Protein AF-A0A2I0U072-F1 (afdb_monomer_lite)

Foldseek 3Di:
DPPDDDKDKDWDDDPVDIDIDIDDDLLPDDPPPFWDKDWDWDDDDPPIDIDIPQDDPPVPDDVVDDDDPPPSVRTDGHPVCVVPNVPDDRDHHPVVVVVPD

pLDDT: mean 90.72, std 9.43, range [44.62, 97.69]

Radius of gyration: 17.65 Å; chains: 1; bounding box: 43×39×46 Å

Secondary structure (DSSP, 8-state):
---S---EEEEEE-SS-EEEEEE--GGGSPTT--EE--EEEES-GGG-EEEESSPPPGGGPPTTPPP-TT-GGGPEE--HHHHH-TT--PPP-HHHHHH--

Organism: NCBI:txid1758121

Sequence (101 aa):
MREELSLEFEVTRMETKWEGKAHLPWNYFPPSTNKFNAFAIHGSGEKRKYEALYPVPRHELQEGQKPDFHRLEFFKDLNLKELMGEDWKQPESDIWKSLTK

Structure (mmCIF, N/CA/C/O backbone):
data_AF-A0A2I0U072-F1
#
_entry.id   AF-A0A2I0U072-F1
#
loop_
_atom_site.group_PDB
_atom_site.id
_atom_site.type_symbol
_atom_site.label_atom_id
_atom_site.label_alt_id
_atom_site.label_comp_id
_atom_site.label_asym_id
_atom_site.label_entity_id
_atom_site.label_seq_id
_atom_site.pdbx_PDB_ins_code
_atom_site.Cartn_x
_atom_site.Cartn_y
_atom_site.Cartn_z
_atom_site.occupancy
_atom_site.B_iso_or_equiv
_atom_site.auth_seq_id
_atom_site.auth_comp_id
_atom_site.auth_asym_id
_atom_site.auth_atom_id
_atom_site.pdbx_PDB_model_num
ATOM 1 N N . MET A 1 1 ? 26.047 -3.278 2.563 1.00 44.62 1 MET A N 1
ATOM 2 C CA . MET A 1 1 ? 24.590 -3.509 2.617 1.00 44.62 1 MET A CA 1
ATOM 3 C C . MET A 1 1 ? 23.949 -2.130 2.617 1.00 44.62 1 MET A C 1
ATOM 5 O O . MET A 1 1 ? 24.392 -1.303 3.401 1.00 44.62 1 MET A O 1
ATOM 9 N N . ARG A 1 2 ? 23.049 -1.812 1.680 1.00 52.59 2 ARG A N 1
ATOM 10 C CA . ARG A 1 2 ? 22.273 -0.562 1.758 1.00 52.59 2 ARG A CA 1
ATOM 11 C C . ARG A 1 2 ? 21.134 -0.861 2.727 1.00 52.59 2 ARG A C 1
ATOM 13 O O . ARG A 1 2 ? 20.331 -1.734 2.422 1.00 52.59 2 ARG A O 1
ATOM 20 N N . GLU A 1 3 ? 21.144 -0.243 3.902 1.00 67.06 3 GLU A N 1
ATOM 21 C CA . GLU A 1 3 ? 20.196 -0.586 4.975 1.00 67.06 3 GLU A CA 1
ATOM 22 C C . GLU A 1 3 ? 18.776 -0.074 4.693 1.00 67.06 3 GLU A C 1
ATOM 24 O O . GLU A 1 3 ? 17.824 -0.550 5.299 1.00 67.06 3 GLU A O 1
ATOM 29 N N . GLU A 1 4 ? 18.612 0.831 3.722 1.00 79.81 4 GLU A N 1
ATOM 30 C CA . GLU A 1 4 ? 17.324 1.433 3.376 1.00 79.81 4 GLU A CA 1
ATOM 31 C C . GLU A 1 4 ? 17.236 1.715 1.865 1.00 79.81 4 GLU A C 1
ATOM 33 O O . GLU A 1 4 ? 18.221 2.098 1.219 1.00 79.81 4 GLU A O 1
ATOM 38 N N . LEU A 1 5 ? 16.046 1.516 1.288 1.00 85.50 5 LEU A N 1
ATOM 39 C CA . LEU A 1 5 ? 15.732 1.876 -0.096 1.00 85.50 5 LEU A CA 1
ATOM 40 C C . LEU A 1 5 ? 15.127 3.284 -0.128 1.00 85.50 5 LEU A C 1
ATOM 42 O O . LEU A 1 5 ? 14.144 3.555 0.556 1.00 85.50 5 LEU A O 1
ATOM 46 N N . SER A 1 6 ? 15.701 4.183 -0.929 1.00 89.19 6 SER A N 1
ATOM 47 C CA . SER A 1 6 ? 15.223 5.565 -1.038 1.00 89.19 6 SER A CA 1
ATOM 48 C C . SER A 1 6 ? 13.831 5.622 -1.668 1.00 89.19 6 SER A C 1
ATOM 50 O O . SER A 1 6 ? 13.612 5.014 -2.715 1.00 89.19 6 SER A O 1
ATOM 52 N N . LEU A 1 7 ? 12.920 6.380 -1.062 1.00 90.50 7 LEU A N 1
ATOM 53 C CA . LEU A 1 7 ? 11.570 6.623 -1.566 1.00 90.50 7 LEU A CA 1
ATOM 54 C C . LEU A 1 7 ? 11.318 8.124 -1.653 1.00 90.50 7 LEU A C 1
ATOM 56 O O . LEU A 1 7 ? 11.604 8.864 -0.712 1.00 90.50 7 LEU A O 1
ATOM 60 N N . GLU A 1 8 ? 10.753 8.558 -2.773 1.00 93.38 8 GLU A N 1
ATOM 61 C CA . GLU A 1 8 ? 10.280 9.928 -2.933 1.00 93.38 8 GLU A CA 1
ATOM 62 C C . GLU A 1 8 ? 8.844 10.015 -2.423 1.00 93.38 8 GLU A C 1
ATOM 64 O O . GLU A 1 8 ? 7.996 9.181 -2.763 1.00 93.38 8 GLU A O 1
ATOM 69 N N . PHE A 1 9 ? 8.572 11.014 -1.585 1.00 94.69 9 PHE A N 1
ATOM 70 C CA . PHE A 1 9 ? 7.237 11.265 -1.069 1.00 94.69 9 PHE A CA 1
ATOM 71 C C . PHE A 1 9 ? 6.905 12.755 -1.096 1.00 94.69 9 PHE A C 1
ATOM 73 O O . PHE A 1 9 ? 7.738 13.607 -0.795 1.00 94.69 9 PHE A O 1
ATOM 80 N N . GLU A 1 10 ? 5.653 13.055 -1.412 1.00 97.19 10 GLU A N 1
ATOM 81 C CA . GLU A 1 10 ? 5.099 14.401 -1.437 1.00 97.19 10 GLU A CA 1
ATOM 82 C C . GLU A 1 10 ? 3.910 14.471 -0.488 1.00 97.19 10 GLU A C 1
ATOM 84 O O . GLU A 1 10 ? 3.106 13.539 -0.415 1.00 97.19 10 GLU A O 1
ATOM 89 N N . VAL A 1 11 ? 3.773 15.584 0.232 1.00 97.12 11 VAL A N 1
ATOM 90 C CA . VAL A 1 11 ? 2.622 15.828 1.105 1.00 97.12 11 VAL A CA 1
ATOM 91 C C . VAL A 1 11 ? 2.087 17.226 0.857 1.00 97.12 11 VAL A C 1
ATOM 93 O O . VAL A 1 11 ? 2.802 18.211 1.021 1.00 97.12 11 VAL A O 1
ATOM 96 N N . THR A 1 12 ? 0.800 17.315 0.542 1.00 97.69 12 THR A N 1
ATOM 97 C CA . THR A 1 12 ? 0.062 18.578 0.484 1.00 97.69 12 THR A CA 1
ATOM 98 C C . THR A 1 12 ? -0.933 18.615 1.632 1.00 97.69 12 THR A C 1
ATOM 100 O O . THR A 1 12 ? -1.809 17.759 1.734 1.00 97.69 12 THR A O 1
ATOM 103 N N . ARG A 1 13 ? -0.801 19.599 2.525 1.00 97.06 13 ARG A N 1
ATOM 104 C CA . ARG A 1 13 ? -1.720 19.800 3.653 1.00 97.06 13 ARG A CA 1
ATOM 105 C C . ARG A 1 13 ? -2.680 20.941 3.344 1.00 97.06 13 ARG A C 1
ATOM 107 O O . ARG A 1 13 ? -2.265 22.002 2.893 1.00 97.06 13 ARG A O 1
ATOM 114 N N . MET A 1 14 ? -3.950 20.705 3.620 1.00 97.00 14 MET A N 1
ATOM 115 C CA . MET A 1 14 ? -5.053 21.656 3.543 1.00 97.00 14 MET A CA 1
ATOM 116 C C . MET A 1 14 ? -5.629 21.836 4.954 1.00 97.00 14 MET A C 1
ATOM 118 O O . MET A 1 14 ? -5.211 21.163 5.895 1.00 97.00 14 MET A O 1
ATOM 122 N N . GLU A 1 15 ? -6.614 22.715 5.113 1.00 96.12 15 GLU A N 1
ATOM 123 C CA . GLU A 1 15 ? -7.188 23.038 6.427 1.00 96.12 15 GLU A CA 1
ATOM 124 C C . GLU A 1 15 ? -7.782 21.816 7.152 1.00 96.12 15 GLU A C 1
ATOM 126 O O . GLU A 1 15 ? -7.583 21.637 8.349 1.00 96.12 15 GLU A O 1
ATOM 131 N N . THR A 1 16 ? -8.476 20.941 6.418 1.00 96.00 16 THR A N 1
ATOM 132 C CA . THR A 1 16 ? -9.181 19.772 6.983 1.00 96.00 16 THR A CA 1
ATOM 133 C C . THR A 1 16 ? -8.743 18.438 6.385 1.00 96.00 16 THR A C 1
ATOM 135 O O . THR A 1 16 ? -9.270 17.387 6.748 1.00 96.00 16 THR A O 1
ATOM 138 N N . LYS A 1 17 ? -7.802 18.461 5.437 1.00 95.44 17 LYS A N 1
ATOM 139 C CA . LYS A 1 17 ? -7.382 17.294 4.656 1.00 95.44 17 LYS A CA 1
ATOM 140 C C . LYS A 1 17 ? -5.891 17.354 4.384 1.00 95.44 17 LYS A C 1
ATOM 142 O O . LYS A 1 17 ? -5.285 18.418 4.397 1.00 95.44 17 LYS A O 1
ATOM 147 N N . TRP A 1 18 ? -5.309 16.210 4.086 1.00 95.62 18 TRP A N 1
ATOM 148 C CA . TRP A 1 18 ? -3.975 16.134 3.520 1.00 95.62 18 TRP A CA 1
ATOM 149 C C . TRP A 1 18 ? -3.967 15.065 2.435 1.00 95.62 18 TRP A C 1
ATOM 151 O O . TRP A 1 18 ? -4.741 14.110 2.488 1.00 95.62 18 TRP A O 1
ATOM 161 N N . GLU A 1 19 ? -3.104 15.251 1.451 1.00 97.12 19 GLU A N 1
ATOM 162 C CA . GLU A 1 19 ? -2.834 14.295 0.388 1.00 97.12 19 GLU A CA 1
ATOM 163 C C . GLU A 1 19 ? -1.360 13.913 0.464 1.00 97.12 19 GLU A C 1
ATOM 165 O O . GLU A 1 19 ? -0.501 14.786 0.606 1.00 97.12 19 GLU A O 1
ATOM 170 N N . GLY A 1 20 ? -1.078 12.614 0.417 1.00 95.75 20 GLY A N 1
ATOM 171 C CA . GLY A 1 20 ? 0.274 12.076 0.371 1.00 95.75 20 GLY A CA 1
ATOM 172 C C . GLY A 1 20 ? 0.459 11.234 -0.882 1.00 95.75 20 GLY A C 1
ATOM 173 O O . GLY A 1 20 ? -0.405 10.417 -1.202 1.00 95.75 20 GLY A O 1
ATOM 174 N N . LYS A 1 21 ? 1.584 11.410 -1.572 1.00 95.88 21 LYS A N 1
ATOM 175 C CA . LYS A 1 21 ? 1.994 10.587 -2.714 1.00 95.88 21 LYS A CA 1
ATOM 176 C C . LYS A 1 21 ? 3.339 9.964 -2.397 1.00 95.88 21 LYS A C 1
ATOM 178 O O . LYS A 1 21 ? 4.233 10.663 -1.938 1.00 95.88 21 LYS A O 1
ATOM 183 N N . ALA A 1 22 ? 3.475 8.666 -2.627 1.00 94.19 22 ALA A N 1
ATOM 184 C CA . ALA A 1 22 ? 4.741 7.956 -2.507 1.00 94.19 22 ALA A CA 1
ATOM 185 C C . ALA A 1 22 ? 5.058 7.299 -3.848 1.00 94.19 22 ALA A C 1
ATOM 187 O O . ALA A 1 22 ? 4.216 6.602 -4.417 1.00 94.19 22 ALA A O 1
ATOM 188 N N . HIS A 1 23 ? 6.270 7.519 -4.342 1.00 92.50 23 HIS A N 1
ATOM 189 C CA . HIS A 1 23 ? 6.750 6.933 -5.583 1.00 92.50 23 HIS A CA 1
ATOM 190 C C . HIS A 1 23 ? 7.574 5.695 -5.239 1.00 92.50 23 HIS A C 1
ATOM 192 O O . HIS A 1 23 ? 8.651 5.800 -4.655 1.00 92.50 23 HIS A O 1
ATOM 198 N N . LEU A 1 24 ? 7.051 4.514 -5.580 1.00 90.19 24 LEU A N 1
ATOM 199 C CA . LEU A 1 24 ? 7.746 3.240 -5.399 1.00 90.19 24 LEU A CA 1
ATOM 200 C C . LEU A 1 24 ? 8.377 2.809 -6.732 1.00 90.19 24 LEU A C 1
ATOM 202 O O . LEU A 1 24 ? 7.645 2.459 -7.662 1.00 90.19 24 LEU A O 1
ATOM 206 N N . PRO A 1 25 ? 9.719 2.802 -6.850 1.00 91.56 25 PRO A N 1
ATOM 207 C CA . PRO A 1 25 ? 10.397 2.283 -8.030 1.00 91.56 25 PRO A CA 1
ATOM 208 C C . PRO A 1 25 ? 10.087 0.803 -8.269 1.00 91.56 25 PRO A C 1
ATOM 210 O O . PRO A 1 25 ? 10.206 -0.020 -7.361 1.00 91.56 25 PRO A O 1
ATOM 213 N N . TRP A 1 26 ? 9.798 0.433 -9.521 1.00 89.00 26 TRP A N 1
ATOM 214 C CA . TRP A 1 26 ? 9.552 -0.966 -9.903 1.00 89.00 26 TRP A CA 1
ATOM 215 C C . TRP A 1 26 ? 10.696 -1.912 -9.528 1.00 89.00 26 TRP A C 1
ATOM 217 O O . TRP A 1 26 ? 10.453 -3.056 -9.152 1.00 89.00 26 TRP A O 1
ATOM 227 N N . ASN A 1 27 ? 11.932 -1.408 -9.553 1.00 90.38 27 ASN A N 1
ATOM 228 C CA . ASN A 1 27 ? 13.136 -2.148 -9.184 1.00 90.38 27 ASN A CA 1
ATOM 229 C C . ASN A 1 27 ? 13.111 -2.668 -7.731 1.00 90.38 27 ASN A C 1
ATOM 231 O O . ASN A 1 27 ? 13.908 -3.535 -7.387 1.00 90.38 27 ASN A O 1
ATOM 235 N N . TYR A 1 28 ? 12.233 -2.153 -6.864 1.00 91.12 28 TYR A N 1
ATOM 236 C CA . TYR A 1 28 ? 12.139 -2.591 -5.468 1.00 91.12 28 TYR A CA 1
ATOM 237 C C . TYR A 1 28 ? 11.258 -3.829 -5.291 1.00 91.12 28 TYR A C 1
ATOM 239 O O . TYR A 1 28 ? 11.415 -4.556 -4.310 1.00 91.12 28 TYR A O 1
ATOM 247 N N . PHE A 1 29 ? 10.360 -4.113 -6.235 1.00 90.06 29 PHE A N 1
ATOM 248 C CA . PHE A 1 29 ? 9.450 -5.246 -6.125 1.00 90.06 29 PHE A CA 1
ATOM 249 C C . PHE A 1 29 ? 10.115 -6.555 -6.564 1.00 90.06 29 PHE A C 1
ATOM 251 O O . PHE A 1 29 ? 10.812 -6.576 -7.584 1.00 90.06 29 PHE A O 1
ATOM 258 N N . PRO A 1 30 ? 9.879 -7.665 -5.840 1.00 89.81 30 PRO A N 1
ATOM 259 C CA . PRO A 1 30 ? 10.306 -8.977 -6.295 1.00 89.81 30 PRO A CA 1
ATOM 260 C C . PRO A 1 30 ? 9.552 -9.386 -7.569 1.00 89.81 30 PRO A C 1
ATOM 262 O O . PRO A 1 30 ? 8.460 -8.867 -7.845 1.00 89.81 30 PRO A O 1
ATOM 265 N N . PRO A 1 31 ? 10.102 -10.322 -8.362 1.00 88.12 31 PRO A N 1
ATOM 266 C CA . PRO A 1 31 ? 9.419 -10.849 -9.537 1.00 88.12 31 PRO A CA 1
ATOM 267 C C . PRO A 1 31 ? 8.019 -11.377 -9.204 1.00 88.12 31 PRO A C 1
ATOM 269 O O . PRO A 1 31 ? 7.819 -12.011 -8.172 1.00 88.12 31 PRO A O 1
ATOM 272 N N . SER A 1 32 ? 7.066 -11.171 -10.114 1.00 87.50 32 SER A N 1
ATOM 273 C CA . SER A 1 32 ? 5.672 -11.627 -9.995 1.00 87.50 32 SER A CA 1
ATOM 274 C C . SER A 1 32 ? 4.885 -10.983 -8.844 1.00 87.50 32 SER A C 1
ATOM 276 O O . SER A 1 32 ? 3.971 -11.596 -8.294 1.00 87.50 32 SER A O 1
ATOM 278 N N . THR A 1 33 ? 5.203 -9.736 -8.480 1.00 89.38 33 THR A N 1
ATOM 279 C CA . THR A 1 33 ? 4.422 -9.003 -7.471 1.00 89.38 33 THR A CA 1
ATOM 280 C C . THR A 1 33 ? 3.106 -8.512 -8.070 1.00 89.38 33 THR A C 1
ATOM 282 O O . THR A 1 33 ? 3.104 -7.589 -8.881 1.00 89.38 33 THR A O 1
ATOM 285 N N . ASN A 1 34 ? 1.983 -9.101 -7.654 1.00 90.38 34 ASN A N 1
ATOM 286 C CA . ASN A 1 34 ? 0.656 -8.712 -8.144 1.00 90.38 34 ASN A CA 1
ATOM 287 C C . ASN A 1 34 ? -0.440 -8.671 -7.070 1.00 90.38 34 ASN A C 1
ATOM 289 O O . ASN A 1 34 ? -1.588 -8.414 -7.409 1.00 90.38 34 ASN A O 1
ATOM 293 N N . LYS A 1 35 ? -0.130 -8.917 -5.794 1.00 93.62 35 LYS A N 1
ATOM 294 C CA . LYS A 1 35 ? -1.108 -8.854 -4.701 1.00 93.62 35 LYS A CA 1
ATOM 295 C C . LYS A 1 35 ? -1.042 -7.511 -3.990 1.00 93.62 35 LYS A C 1
ATOM 297 O O . LYS A 1 35 ? 0.042 -7.025 -3.681 1.00 93.62 35 LYS A O 1
ATOM 302 N N . PHE A 1 36 ? -2.201 -6.926 -3.711 1.00 94.62 36 PHE A N 1
ATOM 303 C CA . PHE A 1 36 ? -2.311 -5.593 -3.135 1.00 94.62 36 PHE A CA 1
ATOM 304 C C . PHE A 1 36 ? -3.404 -5.510 -2.068 1.00 94.62 36 PHE A C 1
ATOM 306 O O . PHE A 1 36 ? -4.462 -6.135 -2.165 1.00 94.62 36 PHE A O 1
ATOM 313 N N . ASN A 1 37 ? -3.137 -4.687 -1.059 1.00 96.69 37 ASN A N 1
ATOM 314 C CA . ASN A 1 37 ? -4.103 -4.183 -0.097 1.00 96.69 37 ASN A CA 1
ATOM 315 C C . ASN A 1 37 ? -3.632 -2.794 0.363 1.00 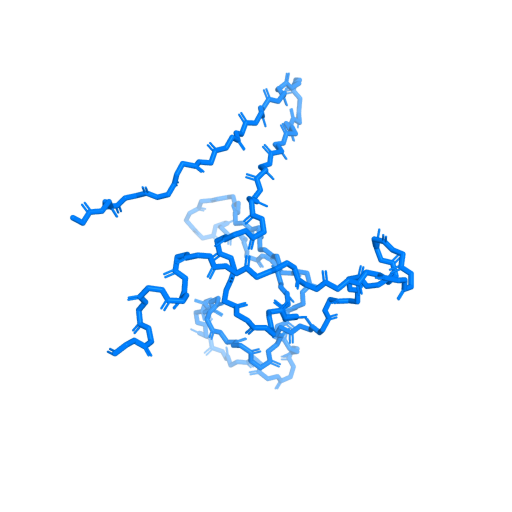96.69 37 ASN A C 1
ATOM 317 O O . ASN A 1 37 ? -2.464 -2.443 0.200 1.00 96.69 37 ASN A O 1
ATOM 321 N N . ALA A 1 38 ? -4.532 -2.011 0.943 1.00 96.19 38 ALA A N 1
ATOM 322 C CA . ALA A 1 38 ? -4.214 -0.709 1.513 1.00 96.19 38 ALA A CA 1
ATOM 323 C C . ALA A 1 38 ? -4.907 -0.571 2.864 1.00 96.19 38 ALA A C 1
ATOM 325 O O . ALA A 1 38 ? -6.033 -1.039 3.024 1.00 96.19 38 ALA A O 1
ATOM 326 N N . PHE 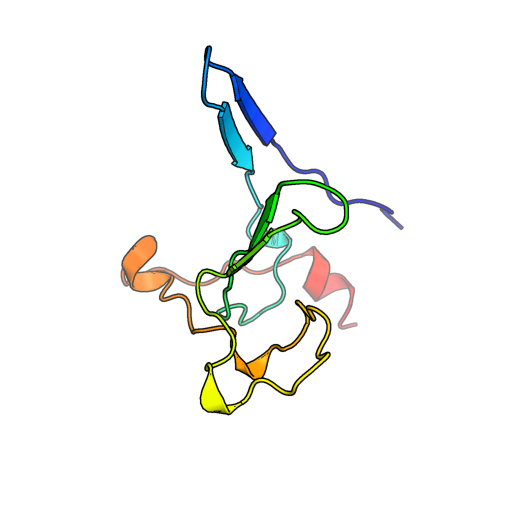A 1 39 ? -4.245 0.082 3.817 1.00 96.88 39 PHE A N 1
ATOM 327 C CA . PHE A 1 39 ? -4.726 0.206 5.189 1.00 96.88 39 PHE A CA 1
ATOM 328 C C . PHE A 1 39 ? -4.766 1.667 5.623 1.00 96.88 39 PHE A C 1
ATOM 330 O O . PHE A 1 39 ? -3.873 2.444 5.285 1.00 96.88 39 PHE A O 1
ATOM 337 N N . ALA A 1 40 ? -5.770 2.023 6.420 1.00 96.19 40 ALA A N 1
ATOM 338 C CA . ALA A 1 40 ? -5.834 3.302 7.111 1.00 96.19 40 ALA A CA 1
ATOM 339 C C . ALA A 1 40 ? -5.998 3.070 8.617 1.00 96.19 40 ALA A C 1
ATOM 341 O O . ALA A 1 40 ? -6.850 2.299 9.063 1.00 96.19 40 ALA A O 1
ATOM 342 N N . ILE A 1 41 ? -5.153 3.740 9.402 1.00 96.19 41 ILE A N 1
ATOM 343 C CA . ILE A 1 41 ? -5.150 3.667 10.864 1.00 96.19 41 ILE A CA 1
ATOM 344 C C . ILE A 1 41 ? -5.261 5.093 11.387 1.00 96.19 41 ILE A C 1
ATOM 346 O O . ILE A 1 41 ? -4.371 5.912 11.165 1.00 96.19 41 ILE A O 1
ATOM 350 N N . HIS A 1 42 ? -6.355 5.402 12.076 1.00 94.75 42 HIS A N 1
ATOM 351 C CA . HIS A 1 42 ? -6.616 6.751 12.587 1.00 94.75 42 HIS A CA 1
ATOM 352 C C . HIS A 1 42 ? -7.352 6.722 13.924 1.00 94.75 42 HIS A C 1
ATOM 354 O O . HIS A 1 42 ? -7.834 5.682 14.360 1.00 94.75 42 HIS A O 1
ATOM 360 N N . GLY A 1 43 ? -7.384 7.857 14.624 1.00 95.50 43 GLY A N 1
ATOM 361 C CA . GLY A 1 43 ? -7.838 7.926 16.016 1.00 95.50 43 GLY A CA 1
ATOM 362 C C . GLY A 1 43 ? -6.802 7.399 17.022 1.00 95.50 43 GLY A C 1
ATOM 363 O O . GLY A 1 43 ? -5.673 7.045 16.676 1.00 95.50 43 GLY A O 1
ATOM 364 N N . SER A 1 44 ? -7.173 7.368 18.301 1.00 94.75 44 SER A N 1
ATOM 365 C CA . SER A 1 44 ? -6.271 7.024 19.408 1.00 94.75 44 SER A CA 1
ATOM 366 C C . SER A 1 44 ? -6.984 6.246 20.518 1.00 94.75 44 SER A C 1
ATOM 368 O O . SER A 1 44 ? -8.196 6.371 20.699 1.00 94.75 44 SER A O 1
ATOM 370 N N . GLY A 1 45 ? -6.223 5.426 21.256 1.00 92.81 45 GLY A N 1
ATOM 371 C CA . GLY A 1 45 ? -6.744 4.583 22.337 1.00 92.81 45 GLY A CA 1
ATOM 372 C C . GLY A 1 45 ? -7.897 3.689 21.873 1.00 92.81 45 GLY A C 1
ATOM 373 O O . GLY A 1 45 ? -7.834 3.097 20.797 1.00 92.81 45 GLY A O 1
ATOM 374 N N . GLU A 1 46 ? -8.971 3.658 22.659 1.00 91.25 46 GLU A N 1
ATOM 375 C CA . GLU A 1 46 ? -10.213 2.931 22.355 1.00 91.25 46 GLU A CA 1
ATOM 376 C C . GLU A 1 46 ? -10.942 3.454 21.106 1.00 91.25 46 GLU A C 1
ATOM 378 O O . GLU A 1 46 ? -11.744 2.744 20.510 1.00 91.25 46 GLU A O 1
ATOM 383 N N . LYS A 1 47 ? -10.654 4.691 20.675 1.00 95.25 47 LYS A N 1
ATOM 384 C CA . LYS A 1 47 ? -11.248 5.303 19.476 1.00 95.25 47 LYS A CA 1
ATOM 385 C C . LYS A 1 47 ? -10.436 5.042 18.206 1.00 95.25 47 LYS A C 1
ATOM 387 O O . LYS A 1 47 ? -10.778 5.591 17.158 1.00 95.25 47 LYS A O 1
ATOM 392 N N . ARG A 1 48 ? -9.343 4.271 18.279 1.00 96.12 48 ARG A N 1
ATOM 393 C CA . ARG A 1 48 ? -8.542 3.931 17.100 1.00 96.12 48 ARG A CA 1
ATOM 394 C C . ARG A 1 48 ? -9.353 3.051 16.152 1.00 96.12 48 ARG A C 1
ATOM 396 O O . ARG A 1 48 ? -9.915 2.037 16.553 1.00 96.12 48 ARG A O 1
ATOM 403 N N . LYS A 1 49 ? -9.379 3.441 14.884 1.00 95.31 49 LYS A N 1
ATOM 404 C CA . LYS A 1 49 ? -10.034 2.735 13.789 1.00 95.31 49 LYS A CA 1
ATOM 405 C C . LYS A 1 49 ? -8.993 2.106 12.878 1.00 95.31 49 LYS A C 1
ATOM 407 O O . LYS A 1 49 ? -7.913 2.660 12.671 1.00 95.31 49 LYS A O 1
ATOM 412 N N . TYR A 1 50 ? -9.361 0.947 12.351 1.00 95.44 50 TYR A N 1
ATOM 413 C CA . TYR A 1 50 ? -8.562 0.140 11.447 1.00 95.44 50 TYR A CA 1
ATOM 414 C C . TYR A 1 50 ? -9.409 -0.157 10.220 1.00 95.44 50 TYR A C 1
ATOM 416 O O . TYR A 1 50 ? -10.456 -0.794 10.323 1.00 95.44 50 TYR A O 1
ATOM 424 N N . GLU A 1 51 ? -8.971 0.338 9.074 1.00 96.44 51 GLU A N 1
ATOM 425 C CA . GLU A 1 51 ? -9.676 0.214 7.806 1.00 96.44 51 GLU A CA 1
ATOM 426 C C . GLU A 1 51 ? -8.746 -0.436 6.786 1.00 96.44 51 GLU A C 1
ATOM 428 O O . GLU A 1 51 ? -7.527 -0.253 6.830 1.00 96.44 51 GLU A O 1
ATOM 433 N N . ALA A 1 52 ? -9.327 -1.210 5.875 1.00 97.50 52 ALA A N 1
ATOM 434 C CA . ALA A 1 52 ? -8.612 -1.863 4.793 1.00 97.50 52 ALA A CA 1
ATOM 435 C C . ALA A 1 52 ? -9.421 -1.741 3.501 1.00 97.50 52 ALA A C 1
ATOM 437 O O . ALA A 1 52 ? -10.651 -1.809 3.540 1.00 97.50 52 ALA A O 1
ATOM 438 N N . LEU A 1 53 ? -8.736 -1.612 2.364 1.00 97.12 53 LEU A N 1
ATOM 439 C CA . LEU A 1 53 ? -9.361 -1.687 1.042 1.00 97.12 53 LEU A CA 1
ATOM 440 C C . LEU A 1 53 ? -10.013 -3.062 0.836 1.00 97.12 53 LEU A C 1
ATOM 442 O O . LEU A 1 53 ? -11.145 -3.157 0.363 1.00 97.12 53 LEU A O 1
ATOM 446 N N . TYR A 1 54 ? -9.312 -4.119 1.252 1.00 97.56 54 TYR A N 1
ATOM 447 C CA . TYR A 1 54 ? -9.814 -5.489 1.280 1.00 97.56 54 TYR A CA 1
ATOM 448 C C . TYR A 1 54 ? -9.774 -6.014 2.723 1.00 97.56 54 TYR A C 1
ATOM 450 O O . TYR A 1 54 ? -8.738 -6.513 3.171 1.00 97.56 54 TYR A O 1
ATOM 458 N N . PRO A 1 55 ? -10.865 -5.836 3.493 1.00 96.06 55 PRO A N 1
ATOM 459 C CA . PRO A 1 55 ? -10.925 -6.263 4.885 1.00 96.06 55 PRO A CA 1
ATOM 460 C C . PRO A 1 55 ? -11.216 -7.761 5.017 1.00 96.06 55 PRO A C 1
ATOM 462 O O . PRO A 1 55 ? -11.808 -8.377 4.130 1.00 96.06 55 PRO A O 1
ATOM 465 N N . VAL A 1 56 ? -10.876 -8.310 6.185 1.00 95.62 56 VAL A N 1
ATOM 466 C CA . VAL A 1 56 ? -11.328 -9.636 6.626 1.00 95.62 56 VAL A CA 1
ATOM 467 C C . VAL A 1 56 ? -12.863 -9.687 6.583 1.00 95.62 56 VAL A C 1
ATOM 469 O O . VAL A 1 56 ? -13.510 -8.784 7.133 1.00 95.62 56 VAL A O 1
ATOM 472 N N . PRO A 1 57 ? -13.483 -10.706 5.962 1.00 95.38 57 PRO A N 1
ATOM 473 C CA . PRO A 1 57 ? -14.930 -10.854 5.974 1.00 95.38 57 PRO A CA 1
ATOM 474 C C . PRO A 1 57 ? -15.477 -10.923 7.400 1.00 95.38 57 PRO A C 1
ATOM 476 O O . PRO A 1 57 ? -14.925 -11.598 8.263 1.00 95.38 57 PRO A O 1
ATOM 479 N N . ARG A 1 58 ? -16.607 -10.250 7.657 1.00 92.44 58 ARG A N 1
ATOM 480 C CA . ARG A 1 58 ? -17.165 -10.132 9.019 1.00 92.44 58 ARG A CA 1
ATOM 481 C C . ARG A 1 58 ? -17.426 -11.475 9.702 1.00 92.44 58 ARG 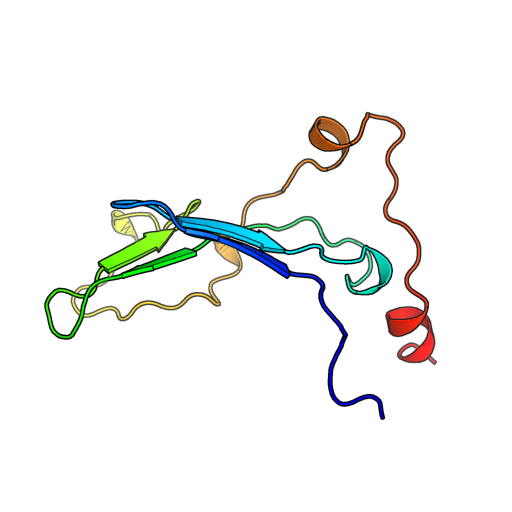A C 1
ATOM 483 O O . ARG A 1 58 ? -17.331 -11.551 10.916 1.00 92.44 58 ARG A O 1
ATOM 490 N N . HIS A 1 59 ? -17.769 -12.503 8.933 1.00 95.06 59 HIS A N 1
ATOM 491 C CA . HIS A 1 59 ? -18.046 -13.840 9.457 1.00 95.06 59 HIS A CA 1
ATOM 492 C C . HIS A 1 59 ? -16.776 -14.626 9.826 1.00 95.06 59 HIS A C 1
ATOM 494 O O . HIS A 1 59 ? -16.877 -15.633 10.515 1.00 95.06 59 HIS A O 1
ATOM 500 N N . GLU A 1 60 ? -15.597 -14.177 9.386 1.00 94.81 60 GLU A N 1
ATOM 501 C CA . GLU A 1 60 ? -14.294 -14.734 9.774 1.00 94.81 60 GLU A CA 1
ATOM 502 C C . GLU A 1 60 ? -13.680 -14.006 10.981 1.00 94.81 60 GLU A C 1
ATOM 504 O O . GLU A 1 60 ? -12.623 -14.409 11.469 1.00 94.81 60 GLU A O 1
ATOM 509 N N . LEU A 1 61 ? -14.313 -12.925 11.456 1.00 93.19 61 LEU A N 1
ATOM 510 C CA . LEU A 1 61 ? -13.843 -12.175 12.617 1.00 93.19 61 LEU A CA 1
ATOM 511 C C . LEU A 1 61 ? -14.211 -12.892 13.915 1.00 93.19 61 LEU A C 1
ATOM 513 O O . LEU A 1 61 ? -15.359 -13.282 14.125 1.00 93.19 61 LEU A O 1
ATOM 517 N N . GLN A 1 62 ? -13.237 -12.996 14.813 1.00 94.19 62 GLN A N 1
ATOM 518 C CA . GLN A 1 62 ? -13.425 -13.522 16.162 1.00 94.19 62 GLN A CA 1
ATOM 519 C C . GLN A 1 62 ? -13.589 -12.381 17.171 1.00 94.19 62 GLN A C 1
ATOM 521 O O . GLN A 1 62 ? -12.995 -11.307 17.032 1.00 94.19 62 GLN A O 1
ATOM 526 N N . GLU A 1 63 ? -14.381 -12.609 18.219 1.00 93.31 63 GLU A N 1
ATOM 527 C CA . GLU A 1 63 ? -14.491 -11.654 19.321 1.00 93.31 63 GLU A CA 1
ATOM 528 C C . GLU A 1 63 ? -13.122 -11.453 19.990 1.00 93.31 63 GLU A C 1
ATOM 530 O O . GLU A 1 63 ? -12.384 -12.404 20.242 1.00 93.31 63 GLU A O 1
ATOM 535 N N . GLY A 1 64 ? -12.750 -10.194 20.230 1.00 90.69 64 GLY A N 1
ATOM 536 C CA . GLY A 1 64 ? -11.438 -9.844 20.782 1.00 90.69 64 GLY A CA 1
ATOM 537 C C . GLY A 1 64 ? -10.264 -9.973 19.801 1.00 90.69 64 GLY A C 1
ATOM 538 O O . GLY A 1 64 ? -9.123 -9.718 20.198 1.00 90.69 64 GLY A O 1
ATOM 539 N N . GLN A 1 65 ? -10.506 -10.322 18.531 1.00 92.31 65 GLN A N 1
ATOM 540 C CA . GLN A 1 65 ? -9.456 -10.382 17.516 1.00 92.31 65 GLN A CA 1
ATOM 541 C C . GLN A 1 65 ? -8.798 -9.012 17.326 1.00 92.31 65 GLN A C 1
ATOM 543 O O . GLN A 1 65 ? -9.457 -7.997 17.095 1.00 92.31 65 GLN A O 1
ATOM 548 N N . LYS A 1 66 ? -7.464 -8.993 17.402 1.00 91.94 66 LYS A N 1
ATOM 549 C CA . LYS A 1 66 ? -6.662 -7.796 17.139 1.00 91.94 66 LYS A CA 1
ATOM 550 C C . LYS A 1 66 ? -6.407 -7.640 15.633 1.00 91.94 66 LYS A C 1
ATOM 552 O O . LYS A 1 66 ? -6.364 -8.646 14.926 1.00 91.94 66 LYS A O 1
ATOM 557 N N . PRO A 1 67 ? -6.205 -6.407 15.137 1.00 92.81 67 PRO A N 1
ATOM 558 C CA . PRO A 1 67 ? -5.825 -6.182 13.747 1.00 92.81 67 PRO A CA 1
ATOM 559 C C . PRO A 1 67 ? -4.510 -6.888 13.404 1.00 92.81 67 PRO A C 1
ATOM 561 O O . PRO A 1 67 ? -3.522 -6.731 14.121 1.00 92.81 67 PRO A O 1
ATOM 564 N N . ASP A 1 68 ? -4.505 -7.611 12.288 1.00 95.00 68 ASP A N 1
ATOM 565 C CA . ASP A 1 68 ? -3.315 -8.207 11.687 1.00 95.00 68 ASP A CA 1
ATOM 566 C C . ASP A 1 68 ? -3.282 -7.869 10.192 1.00 95.00 68 ASP A C 1
ATOM 568 O O . ASP A 1 68 ? -4.134 -8.309 9.417 1.00 95.00 68 ASP A O 1
ATOM 572 N N . PHE A 1 69 ? -2.309 -7.047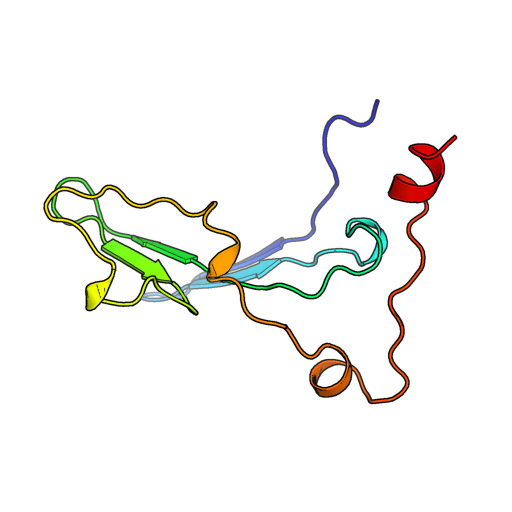 9.798 1.00 94.88 69 PHE A N 1
ATOM 573 C CA . PHE A 1 69 ? -2.143 -6.567 8.424 1.00 94.88 69 PHE A CA 1
ATOM 574 C C . PHE A 1 69 ? -1.343 -7.534 7.540 1.00 94.88 69 PHE A C 1
ATOM 576 O O . PHE A 1 69 ? -1.220 -7.294 6.340 1.00 94.88 69 PHE A O 1
ATOM 583 N N . HIS A 1 70 ? -0.814 -8.622 8.110 1.00 94.56 70 HIS A N 1
ATOM 584 C CA . HIS A 1 70 ? 0.006 -9.608 7.401 1.00 94.56 70 HIS A CA 1
ATOM 585 C C . HIS A 1 70 ? -0.798 -10.824 6.921 1.00 94.56 70 HIS A C 1
ATOM 587 O O . HIS A 1 70 ? -0.213 -11.796 6.447 1.00 94.56 70 HIS A O 1
ATOM 593 N N . ARG A 1 71 ? -2.135 -10.775 6.996 1.00 94.94 71 ARG A N 1
ATOM 594 C CA . ARG A 1 71 ? -3.024 -11.799 6.428 1.00 94.94 71 ARG A CA 1
ATOM 595 C C . ARG A 1 71 ? -3.093 -11.695 4.902 1.00 94.94 71 ARG A C 1
ATOM 597 O O . ARG A 1 71 ? -4.005 -11.086 4.336 1.00 94.94 71 ARG A O 1
ATOM 604 N N . LEU A 1 72 ? -2.079 -12.261 4.244 1.00 94.94 72 LEU A N 1
ATOM 605 C CA . LEU A 1 72 ? -1.875 -12.221 2.791 1.00 94.94 72 LEU A CA 1
ATOM 606 C C . LEU A 1 72 ? -3.032 -12.838 1.993 1.00 94.94 72 LEU A C 1
ATOM 608 O O . LEU A 1 72 ? -3.244 -12.463 0.843 1.00 94.94 72 LEU A O 1
ATOM 612 N N . GLU A 1 73 ? -3.809 -13.739 2.592 1.00 95.56 73 GLU A N 1
ATOM 613 C CA . GLU A 1 73 ? -4.988 -14.360 1.985 1.00 95.56 73 GLU A CA 1
ATOM 614 C C . GLU A 1 73 ? -6.095 -13.358 1.621 1.00 95.56 73 GLU A C 1
ATOM 616 O O . GLU A 1 73 ? -6.916 -13.652 0.754 1.00 95.56 73 GLU A O 1
ATOM 621 N N . PHE A 1 74 ? -6.105 -12.162 2.222 1.00 96.50 74 PHE A N 1
ATOM 622 C CA . PHE A 1 74 ? -7.064 -11.104 1.877 1.00 96.50 74 PHE A CA 1
ATOM 623 C C . PHE A 1 74 ? -6.532 -10.074 0.892 1.00 96.50 74 PHE A C 1
ATOM 625 O O . PHE A 1 74 ? -7.271 -9.174 0.484 1.00 96.50 74 PHE A O 1
ATOM 632 N N . PHE A 1 75 ? -5.266 -10.180 0.496 1.00 97.06 75 PHE A N 1
ATOM 633 C CA . PHE A 1 75 ? -4.734 -9.336 -0.558 1.00 97.06 75 PHE A CA 1
ATOM 634 C C . PHE A 1 75 ? -5.325 -9.805 -1.884 1.00 97.06 75 PHE A C 1
ATOM 636 O O . PHE A 1 75 ? -5.318 -10.998 -2.204 1.00 97.06 75 PHE A O 1
ATOM 643 N N . LYS A 1 76 ? -5.830 -8.857 -2.670 1.00 96.19 76 LYS A N 1
ATOM 644 C CA . LYS A 1 76 ? -6.402 -9.160 -3.982 1.00 96.19 76 LYS A CA 1
ATOM 645 C C . LYS A 1 76 ? -5.395 -8.901 -5.076 1.00 96.19 76 LYS A C 1
ATOM 647 O O . LYS A 1 76 ? -4.443 -8.145 -4.892 1.00 96.19 76 LYS A O 1
ATOM 652 N N . ASP A 1 77 ? -5.634 -9.528 -6.215 1.00 94.44 77 ASP A N 1
ATOM 653 C CA . ASP A 1 77 ? -4.817 -9.292 -7.388 1.00 94.44 77 ASP A CA 1
ATOM 654 C C . ASP A 1 77 ? -5.033 -7.850 -7.873 1.00 94.44 77 ASP A C 1
ATOM 656 O O . ASP A 1 77 ? -6.160 -7.365 -7.995 1.00 94.44 77 ASP A O 1
ATOM 660 N N . LEU A 1 78 ? -3.929 -7.151 -8.104 1.00 91.00 78 LEU A N 1
ATOM 661 C CA . LEU A 1 78 ? -3.867 -5.837 -8.712 1.00 91.00 78 LEU A CA 1
ATOM 662 C C . LEU A 1 78 ? -3.600 -6.042 -10.197 1.00 91.00 78 LEU A C 1
ATOM 664 O O . LEU A 1 78 ? -2.506 -6.462 -10.583 1.00 91.00 78 LEU A O 1
ATOM 668 N N . ASN A 1 79 ? -4.594 -5.756 -11.035 1.00 89.25 79 ASN A N 1
ATOM 669 C CA . ASN A 1 79 ? -4.414 -5.862 -12.474 1.00 89.25 79 ASN A CA 1
ATOM 670 C C . ASN A 1 79 ? -3.571 -4.684 -12.990 1.00 89.25 79 ASN A C 1
ATOM 672 O O . ASN A 1 79 ? -4.076 -3.627 -13.357 1.00 89.25 79 ASN A O 1
ATOM 676 N N . LEU A 1 80 ? -2.252 -4.870 -13.004 1.00 89.00 80 LEU A N 1
ATOM 677 C CA . LEU A 1 80 ? -1.301 -3.851 -13.452 1.00 89.00 80 LEU A CA 1
ATOM 678 C C . LEU A 1 80 ? -1.404 -3.562 -14.951 1.00 89.00 80 LEU A C 1
ATOM 680 O O . LEU A 1 80 ? -1.067 -2.459 -15.367 1.00 89.00 80 LEU A O 1
ATOM 684 N N . LYS A 1 81 ? -1.915 -4.500 -15.754 1.00 90.94 81 LYS A N 1
ATOM 685 C CA . LYS A 1 81 ? -2.173 -4.259 -17.178 1.00 90.94 81 LYS A CA 1
ATOM 686 C C . LYS A 1 81 ? -3.357 -3.327 -17.392 1.00 90.94 81 LYS A C 1
ATOM 688 O O . LYS A 1 81 ? -3.256 -2.406 -18.190 1.00 90.94 81 LYS A O 1
ATOM 693 N N . GLU A 1 82 ? -4.430 -3.488 -16.621 1.00 90.06 82 GLU A N 1
ATOM 694 C CA . GLU A 1 82 ? -5.541 -2.524 -16.640 1.00 90.06 82 GLU A CA 1
ATOM 695 C C . GLU A 1 82 ? -5.078 -1.116 -16.234 1.00 90.06 82 GLU A C 1
ATOM 697 O O . GLU A 1 82 ? -5.561 -0.125 -16.774 1.00 90.06 82 GLU A O 1
ATOM 702 N N . LEU A 1 83 ? -4.119 -1.019 -15.306 1.00 88.69 83 LEU A N 1
ATOM 703 C CA . LEU A 1 83 ? -3.610 0.262 -14.809 1.00 88.69 83 LEU A CA 1
ATOM 704 C C . LEU A 1 83 ? -2.546 0.904 -15.710 1.00 88.69 83 LEU A C 1
ATOM 706 O O . LEU A 1 83 ? -2.483 2.128 -15.795 1.00 88.69 83 LEU A O 1
ATOM 710 N N . MET A 1 84 ? -1.680 0.104 -16.338 1.00 89.25 84 MET A N 1
ATOM 711 C CA . MET A 1 84 ? -0.486 0.578 -17.055 1.00 89.25 84 MET A CA 1
ATOM 712 C C . MET A 1 84 ? -0.507 0.293 -18.566 1.00 89.25 84 MET A C 1
ATOM 714 O O . MET A 1 84 ? 0.396 0.736 -19.274 1.00 89.25 84 MET A O 1
ATOM 718 N N . GLY A 1 85 ? -1.525 -0.415 -19.063 1.00 93.69 85 GLY A N 1
ATOM 719 C CA . GLY A 1 85 ? -1.691 -0.836 -20.456 1.00 93.69 85 GLY A CA 1
ATOM 720 C C . GLY A 1 85 ? -1.465 -2.339 -20.669 1.00 93.69 85 GLY A C 1
ATOM 721 O O . GLY A 1 85 ? -0.675 -2.973 -19.973 1.00 93.69 85 GLY A O 1
ATOM 722 N N . GLU A 1 86 ? -2.133 -2.915 -21.673 1.00 93.00 86 GLU A N 1
ATOM 723 C CA . GLU A 1 86 ? -2.098 -4.363 -21.965 1.00 93.00 86 GLU A CA 1
ATOM 724 C C . GLU A 1 86 ? -0.693 -4.913 -22.264 1.00 93.00 86 GLU A C 1
ATOM 726 O O . GLU A 1 86 ? -0.371 -6.054 -21.908 1.00 93.00 86 GLU A O 1
ATOM 731 N N . ASP A 1 87 ? 0.163 -4.083 -22.865 1.00 93.50 87 ASP A N 1
ATOM 732 C CA . ASP A 1 87 ? 1.558 -4.408 -23.180 1.00 93.50 87 ASP A CA 1
ATOM 733 C C . ASP A 1 87 ? 2.487 -4.343 -21.959 1.00 93.50 87 ASP A C 1
ATOM 735 O O . ASP A 1 87 ? 3.682 -4.645 -22.063 1.00 93.50 87 ASP A O 1
ATOM 739 N N . TRP A 1 88 ? 1.963 -3.959 -20.792 1.00 91.75 88 TRP A N 1
ATOM 740 C CA . TRP A 1 88 ? 2.755 -3.850 -19.581 1.00 91.75 88 TRP A CA 1
ATOM 741 C C . TRP A 1 88 ? 3.339 -5.205 -19.169 1.00 91.75 88 TRP A C 1
ATOM 743 O O . TRP A 1 88 ? 2.663 -6.240 -19.103 1.00 91.75 88 TRP A O 1
ATOM 753 N N . LYS A 1 89 ? 4.632 -5.171 -18.846 1.00 90.12 89 LYS A N 1
ATOM 754 C CA . LYS A 1 89 ? 5.399 -6.275 -18.273 1.00 90.12 89 LYS A CA 1
ATOM 755 C C . LYS A 1 89 ? 6.171 -5.739 -17.079 1.00 90.12 89 LYS A C 1
ATOM 757 O O . LYS A 1 89 ? 6.726 -4.643 -17.156 1.00 90.12 89 LYS A O 1
ATOM 762 N N . GLN A 1 90 ? 6.237 -6.523 -16.004 1.00 89.25 90 GLN A N 1
ATOM 763 C CA . GLN A 1 90 ? 7.026 -6.148 -14.837 1.00 89.25 90 GLN A CA 1
ATOM 764 C C . GLN A 1 90 ? 8.501 -5.975 -15.249 1.00 89.25 90 GLN A C 1
ATOM 766 O O . GLN A 1 90 ? 9.077 -6.915 -15.805 1.00 89.25 90 GLN A O 1
ATOM 771 N N . PRO A 1 91 ? 9.118 -4.808 -14.987 1.00 90.25 91 PRO A N 1
ATOM 772 C CA . PRO A 1 91 ? 10.544 -4.616 -15.213 1.00 90.25 91 PRO A CA 1
ATOM 773 C C . PRO A 1 91 ? 11.375 -5.566 -14.349 1.00 90.25 91 PRO A C 1
ATOM 775 O O . PRO A 1 91 ? 11.000 -5.893 -13.221 1.00 90.25 91 PRO A O 1
ATOM 778 N N . GLU A 1 92 ? 12.527 -5.987 -14.860 1.00 88.38 92 GLU A N 1
ATOM 779 C CA . GLU A 1 92 ? 13.470 -6.774 -14.072 1.00 88.38 92 GLU A CA 1
ATOM 780 C C . 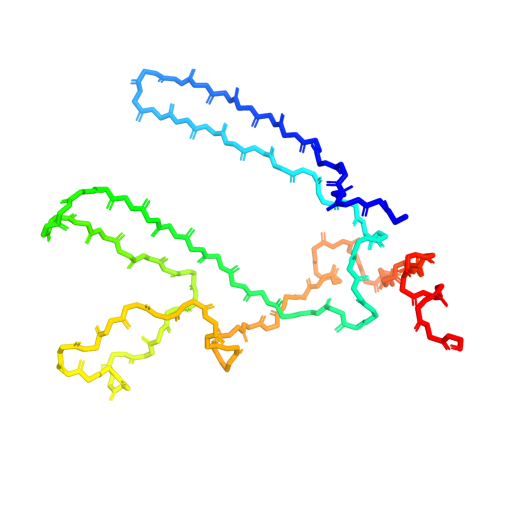GLU A 1 92 ? 14.043 -5.947 -12.915 1.00 88.38 92 GLU A C 1
ATOM 782 O O . GLU A 1 92 ? 14.271 -4.744 -13.052 1.00 88.38 92 GLU A O 1
ATOM 787 N N . SER A 1 93 ? 14.303 -6.608 -11.783 1.00 89.94 93 SER A N 1
ATOM 788 C CA . SER A 1 93 ? 14.930 -5.974 -10.626 1.00 89.94 93 SER A CA 1
ATOM 789 C C . SER A 1 93 ? 16.385 -6.400 -10.467 1.00 89.94 93 SER A C 1
ATOM 791 O O . SER A 1 93 ? 16.678 -7.578 -10.247 1.00 89.94 93 SER A O 1
ATOM 793 N N . ASP A 1 94 ? 17.296 -5.432 -10.498 1.00 87.38 94 ASP A N 1
ATOM 794 C CA . ASP A 1 94 ? 18.719 -5.656 -10.230 1.00 87.38 94 ASP A CA 1
ATOM 795 C C . ASP A 1 94 ? 18.976 -5.993 -8.756 1.00 87.38 94 ASP A C 1
ATOM 797 O O . ASP A 1 94 ? 19.885 -6.763 -8.440 1.00 87.38 94 ASP A O 1
ATOM 801 N N . ILE A 1 95 ? 18.137 -5.469 -7.852 1.00 87.88 95 ILE A N 1
ATOM 802 C CA . ILE A 1 95 ? 18.205 -5.762 -6.415 1.00 87.88 95 ILE A CA 1
ATOM 803 C C . ILE A 1 95 ? 17.956 -7.253 -6.191 1.00 87.88 95 ILE A C 1
ATOM 805 O O . ILE A 1 95 ? 18.789 -7.932 -5.592 1.00 87.88 95 ILE A O 1
ATOM 809 N N . TRP A 1 96 ? 16.859 -7.786 -6.730 1.00 86.44 96 TRP A N 1
ATOM 810 C CA . TRP A 1 96 ? 16.486 -9.183 -6.514 1.00 86.44 96 TRP A CA 1
ATOM 811 C C . TRP A 1 96 ? 17.372 -10.162 -7.291 1.00 86.44 96 TRP A C 1
ATOM 813 O O . TRP A 1 96 ? 17.722 -11.207 -6.749 1.00 86.44 96 TRP A O 1
ATOM 823 N N . LYS A 1 97 ? 17.842 -9.801 -8.496 1.00 83.94 97 LYS A N 1
ATOM 824 C CA . LYS A 1 97 ? 18.840 -10.598 -9.237 1.00 83.94 97 LYS A CA 1
ATOM 825 C C . LYS A 1 97 ? 20.139 -10.810 -8.458 1.00 83.94 97 LYS A C 1
ATOM 827 O O . LYS A 1 97 ? 20.765 -11.861 -8.580 1.00 83.94 97 LYS A O 1
ATOM 832 N N . SER A 1 98 ? 20.571 -9.812 -7.686 1.00 76.12 98 SER A N 1
ATOM 833 C CA . SER A 1 98 ? 21.813 -9.890 -6.907 1.00 76.12 98 SER A CA 1
ATOM 834 C C . SER A 1 98 ? 21.729 -10.835 -5.701 1.00 76.12 98 SER A C 1
ATOM 836 O O . SER A 1 98 ? 22.765 -11.262 -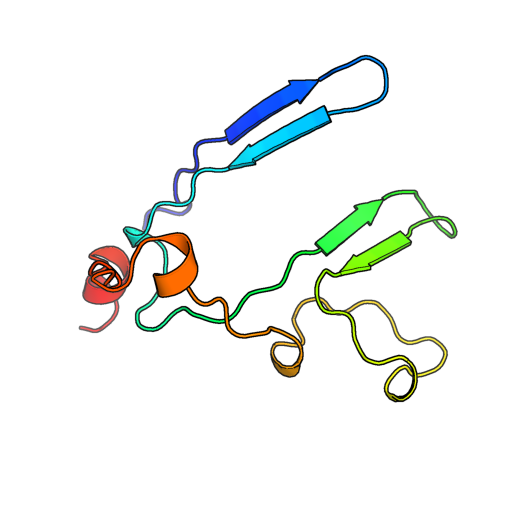5.198 1.00 76.12 98 SER A O 1
ATOM 838 N N . LEU A 1 99 ? 20.511 -11.185 -5.269 1.00 70.81 99 LEU A N 1
ATOM 839 C CA . LEU A 1 99 ? 20.238 -12.017 -4.092 1.00 70.81 99 LEU A CA 1
ATOM 840 C C . LEU A 1 99 ? 19.981 -13.494 -4.432 1.00 70.81 99 LEU A C 1
ATOM 842 O O . LEU A 1 99 ? 19.920 -14.321 -3.529 1.00 70.81 99 LEU A O 1
ATOM 846 N N . THR A 1 100 ? 19.834 -13.833 -5.715 1.00 62.03 100 THR A N 1
ATOM 847 C CA . THR A 1 100 ? 19.554 -15.196 -6.202 1.00 62.03 100 THR A CA 1
ATOM 848 C C . THR A 1 100 ? 20.786 -15.903 -6.789 1.00 62.03 100 THR A C 1
ATOM 850 O O . THR A 1 100 ? 20.632 -16.767 -7.650 1.00 62.03 100 THR A O 1
ATOM 853 N N . LYS A 1 101 ? 22.002 -15.515 -6.381 1.00 48.47 101 LYS A N 1
ATOM 854 C CA . LYS A 1 101 ? 23.261 -16.171 -6.781 1.00 48.47 101 LYS A CA 1
ATOM 855 C C . LYS A 1 101 ? 23.725 -17.211 -5.773 1.00 48.47 101 LYS A C 1
ATOM 857 O O . LYS A 1 101 ? 23.599 -16.939 -4.561 1.00 48.47 101 LYS A O 1
#